Protein AF-A0A9X4I3J5-F1 (afdb_monomer)

Secondary structure (DSSP, 8-state):
----TT---HHHHHHHHHHHHHHHTTSSTTEEEEEEEEEE-TTS-EEEEEEEEETTPPPHHHHHHHHHHHHHTB-TT--EEETTTEEEEEEEE-TT-SS--EEEEETTEEEEE-HHHHHHHHB----

Organism: NCBI:txid2219225

Structure (mmCIF, N/CA/C/O backbone):
data_AF-A0A9X4I3J5-F1
#
_entry.id   AF-A0A9X4I3J5-F1
#
loop_
_atom_site.group_PDB
_atom_site.id
_atom_site.type_symbol
_atom_site.label_atom_id
_atom_site.label_alt_id
_atom_site.label_comp_id
_atom_site.label_asym_id
_atom_site.label_entity_id
_atom_site.label_seq_id
_atom_site.pdbx_PDB_ins_code
_atom_site.Cartn_x
_atom_site.Cartn_y
_atom_site.Cartn_z
_atom_site.occupancy
_atom_site.B_iso_or_equiv
_atom_site.auth_seq_id
_atom_site.auth_comp_id
_atom_site.auth_asym_id
_atom_site.auth_atom_id
_atom_site.pdbx_PDB_model_num
ATOM 1 N N . MET A 1 1 ? -11.682 -0.016 34.285 1.00 46.91 1 MET A N 1
ATOM 2 C CA . MET A 1 1 ? -12.798 0.032 33.315 1.00 46.91 1 MET A CA 1
ATOM 3 C C . MET A 1 1 ? -12.989 1.477 32.884 1.00 46.91 1 MET A C 1
ATOM 5 O O . MET A 1 1 ? -13.160 2.328 33.746 1.00 46.91 1 MET A O 1
ATOM 9 N N . THR A 1 2 ? -12.865 1.786 31.592 1.00 53.94 2 THR A N 1
ATOM 10 C CA . THR A 1 2 ? -13.178 3.124 31.063 1.00 53.94 2 THR A CA 1
ATOM 11 C C . THR A 1 2 ? -14.689 3.278 30.986 1.00 53.94 2 THR A C 1
ATOM 13 O O . THR A 1 2 ? -15.342 2.597 30.201 1.00 53.94 2 THR A O 1
ATOM 16 N N . ASN A 1 3 ? -15.236 4.145 31.827 1.00 59.88 3 ASN A N 1
ATOM 17 C CA . ASN A 1 3 ? -16.662 4.416 31.894 1.00 59.88 3 ASN A CA 1
ATOM 18 C C . ASN A 1 3 ? -17.097 5.329 30.730 1.00 59.88 3 ASN A C 1
ATOM 20 O O . ASN A 1 3 ? -16.472 6.359 30.480 1.00 59.88 3 ASN A O 1
ATOM 24 N N . PHE A 1 4 ? -18.168 4.953 30.023 1.00 68.62 4 PHE A N 1
ATOM 25 C CA . PHE A 1 4 ? -18.802 5.757 28.960 1.00 68.62 4 PHE A CA 1
ATOM 26 C C . PHE A 1 4 ? -19.847 6.752 29.508 1.00 68.62 4 PHE A C 1
ATOM 28 O O . PHE A 1 4 ? -20.513 7.443 28.744 1.00 68.62 4 PHE A O 1
ATOM 35 N N . THR A 1 5 ? -19.997 6.843 30.834 1.00 63.44 5 THR A N 1
ATOM 36 C CA . THR A 1 5 ? -21.088 7.554 31.524 1.00 63.44 5 THR A CA 1
ATOM 37 C C . THR A 1 5 ? -21.059 9.080 31.407 1.00 63.44 5 THR A C 1
ATOM 39 O O . THR A 1 5 ? -22.053 9.714 31.734 1.00 63.44 5 THR A O 1
ATOM 42 N N . SER A 1 6 ? -19.961 9.678 30.937 1.00 66.81 6 SER A N 1
ATOM 43 C CA . SER A 1 6 ? -19.813 11.131 30.746 1.00 66.81 6 SER A CA 1
ATOM 44 C C . SER A 1 6 ? -19.690 11.553 29.273 1.00 66.81 6 SER A C 1
ATOM 46 O O . SER A 1 6 ? -19.326 12.693 28.990 1.00 66.81 6 SER A O 1
ATOM 48 N N . GLY A 1 7 ? -19.998 10.650 28.333 1.00 73.75 7 GLY A N 1
ATOM 49 C CA . GLY A 1 7 ? -19.924 10.892 26.889 1.00 73.75 7 GLY A CA 1
ATOM 50 C C . GLY A 1 7 ? -18.659 10.336 26.224 1.00 73.75 7 GLY A C 1
ATOM 51 O O . GLY A 1 7 ? -17.820 9.674 26.845 1.00 73.75 7 GLY A O 1
ATOM 52 N N . PHE A 1 8 ? -18.523 10.574 24.919 1.00 80.75 8 PHE A N 1
ATOM 53 C CA . PHE A 1 8 ? -17.381 10.099 24.139 1.00 80.75 8 PHE A CA 1
ATOM 54 C C . PHE A 1 8 ? -16.178 11.037 24.252 1.00 80.75 8 PHE A C 1
ATOM 56 O O . PHE A 1 8 ? -16.296 12.257 24.182 1.00 80.75 8 PHE A O 1
ATOM 63 N N . ASN A 1 9 ? -14.992 10.453 24.404 1.00 81.25 9 ASN A N 1
ATOM 64 C CA . ASN A 1 9 ? -13.724 11.168 24.385 1.00 81.25 9 ASN A CA 1
ATOM 65 C C . ASN A 1 9 ? -12.653 10.338 23.671 1.00 81.25 9 ASN A C 1
ATOM 67 O O . ASN A 1 9 ? -12.805 9.147 23.410 1.00 81.25 9 ASN A O 1
ATOM 71 N N . THR A 1 10 ? -11.527 10.960 23.346 1.00 81.19 10 THR A N 1
ATOM 72 C CA . THR A 1 10 ? -10.463 10.296 22.582 1.00 81.19 10 THR A CA 1
ATOM 73 C C .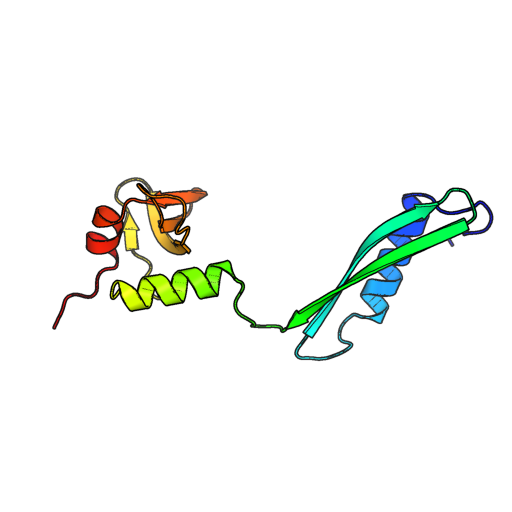 THR A 1 10 ? -9.902 9.050 23.278 1.00 81.19 10 THR A C 1
ATOM 75 O O . THR A 1 10 ? -9.498 8.108 22.596 1.00 81.19 10 THR A O 1
ATOM 78 N N . THR A 1 11 ? -9.900 9.002 24.612 1.00 84.19 11 THR A N 1
ATOM 79 C CA . THR A 1 11 ? -9.390 7.866 25.391 1.00 84.19 11 THR A CA 1
ATOM 80 C C . THR A 1 11 ? -10.348 6.677 25.352 1.00 84.19 11 THR A C 1
ATOM 82 O O . THR A 1 11 ? -9.923 5.571 25.019 1.00 84.19 11 THR A O 1
ATOM 85 N N . ASN A 1 12 ? -11.639 6.878 25.636 1.00 85.31 12 ASN A N 1
ATOM 86 C CA . ASN A 1 12 ? -12.611 5.780 25.619 1.00 85.31 12 ASN A CA 1
ATOM 87 C C . ASN A 1 12 ? -12.872 5.257 24.196 1.00 85.31 12 ASN A C 1
ATOM 89 O O . ASN A 1 12 ? -13.027 4.051 24.014 1.00 85.31 12 ASN A O 1
ATOM 93 N N . LEU A 1 13 ? -12.788 6.114 23.173 1.00 86.00 13 LEU A N 1
ATOM 94 C CA . LEU A 1 13 ? -12.909 5.698 21.777 1.00 86.00 13 LEU A CA 1
ATOM 95 C C . LEU A 1 13 ? -11.712 4.880 21.287 1.00 86.00 13 LEU A C 1
ATOM 97 O O . LEU A 1 13 ? -11.894 3.974 20.477 1.00 86.00 13 LEU A O 1
ATOM 101 N N . LYS A 1 14 ? -10.495 5.135 21.787 1.00 86.94 14 LYS A N 1
ATOM 102 C CA . LYS A 1 14 ? -9.341 4.258 21.516 1.00 86.94 14 LYS A CA 1
ATOM 103 C C . LYS A 1 14 ? -9.563 2.857 22.080 1.00 86.94 14 LYS A C 1
ATOM 105 O O . LYS A 1 14 ? -9.277 1.881 21.392 1.00 86.94 14 LYS A O 1
ATOM 110 N N . VAL A 1 15 ? -10.100 2.762 23.298 1.00 88.19 15 VAL A N 1
ATOM 111 C CA . VAL A 1 15 ? -10.441 1.472 23.917 1.00 88.19 15 VAL A CA 1
ATOM 112 C C . VAL A 1 15 ? -11.535 0.769 23.115 1.00 88.19 15 VAL A C 1
ATOM 114 O O . VAL A 1 15 ? -11.363 -0.392 22.759 1.00 88.19 15 VAL A O 1
ATOM 117 N N . LEU A 1 16 ? -12.608 1.478 22.750 1.00 88.00 16 LEU A N 1
ATOM 118 C CA . LEU A 1 16 ? -13.685 0.942 21.913 1.00 88.00 16 LEU A CA 1
ATOM 119 C C . LEU A 1 16 ? -13.163 0.432 20.562 1.00 88.00 16 LEU A C 1
ATOM 121 O O . LEU A 1 16 ? -13.502 -0.675 20.155 1.00 88.00 16 LEU A O 1
ATOM 125 N N . ARG A 1 17 ? -12.288 1.197 19.897 1.00 88.88 17 ARG A N 1
ATOM 126 C CA . ARG A 1 17 ? -11.639 0.781 18.646 1.00 88.88 17 ARG A CA 1
ATOM 127 C C . ARG A 1 17 ? -10.844 -0.508 18.824 1.00 88.88 17 ARG A C 1
ATOM 129 O O . ARG A 1 17 ? -10.938 -1.395 17.985 1.00 88.88 17 ARG A O 1
ATOM 136 N N . GLY A 1 18 ? -10.081 -0.608 19.912 1.00 89.38 18 GLY A N 1
ATOM 137 C CA . GLY A 1 18 ? -9.333 -1.814 20.256 1.00 89.38 18 GLY A CA 1
ATOM 138 C C . GLY A 1 18 ? -10.249 -3.017 20.461 1.00 89.38 18 GLY A C 1
ATOM 139 O O . GLY A 1 18 ? -10.007 -4.062 1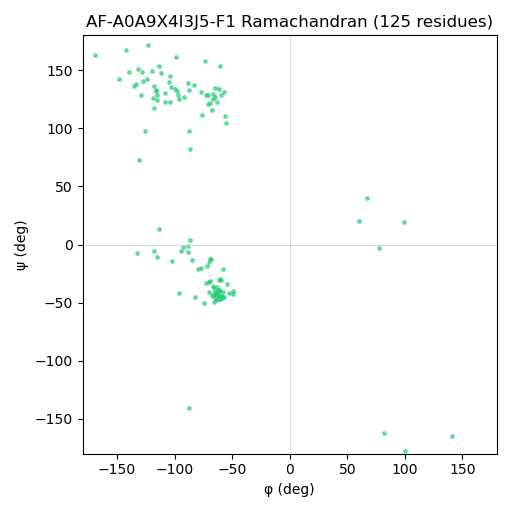9.874 1.00 89.38 18 GLY A O 1
ATOM 140 N N . LEU A 1 19 ? -11.334 -2.857 21.223 1.00 89.56 19 LEU A N 1
ATOM 141 C CA . LEU A 1 19 ? -12.314 -3.921 21.460 1.00 89.56 19 LEU A CA 1
ATOM 142 C C . LEU A 1 19 ? -12.981 -4.393 20.163 1.00 89.56 19 LEU A C 1
ATOM 144 O O . LEU A 1 19 ? -13.087 -5.596 19.940 1.00 89.56 19 LEU A O 1
ATOM 148 N N . ILE A 1 20 ? -13.381 -3.463 19.293 1.00 89.25 20 ILE A N 1
ATOM 149 C CA . ILE A 1 20 ? -13.972 -3.789 17.990 1.00 89.25 20 ILE A CA 1
ATOM 150 C C . ILE A 1 20 ? -12.955 -4.512 17.110 1.00 89.25 20 ILE A C 1
ATOM 152 O O . ILE A 1 20 ? -13.274 -5.555 16.555 1.00 89.25 20 ILE A O 1
ATOM 156 N N . ASN A 1 21 ? -11.723 -4.009 17.016 1.00 91.00 21 ASN A N 1
ATOM 157 C CA . ASN A 1 21 ? -10.671 -4.673 16.247 1.00 91.00 21 ASN A CA 1
ATOM 158 C C . ASN A 1 21 ? -10.376 -6.077 16.774 1.00 91.00 21 ASN A C 1
ATOM 160 O O . ASN A 1 21 ? -10.214 -6.988 15.976 1.00 91.00 21 ASN A O 1
ATOM 164 N N . SER A 1 22 ? -10.352 -6.274 18.092 1.00 90.25 22 SER A N 1
ATOM 165 C CA . SER A 1 22 ? -10.174 -7.599 18.689 1.00 90.25 22 SER A CA 1
ATOM 166 C C . SER A 1 22 ? -11.347 -8.534 18.396 1.00 90.25 22 SER A C 1
ATOM 168 O O . SER A 1 22 ? -11.127 -9.717 18.172 1.00 90.25 22 SER A O 1
ATOM 170 N N . ALA A 1 23 ? -12.581 -8.024 18.373 1.00 89.06 23 ALA A N 1
ATOM 171 C CA . ALA A 1 23 ? -13.763 -8.816 18.033 1.00 89.06 23 ALA A CA 1
ATOM 172 C C . ALA A 1 23 ? -13.836 -9.161 16.535 1.00 89.06 23 ALA A C 1
ATOM 174 O O . ALA A 1 23 ? -14.321 -10.225 16.166 1.00 89.06 23 ALA A O 1
ATOM 175 N N . LEU A 1 24 ? -13.353 -8.262 15.674 1.00 88.44 24 LEU A N 1
ATOM 176 C CA . LEU A 1 24 ? -13.284 -8.457 14.224 1.00 88.44 24 LEU A CA 1
ATOM 177 C C . LEU A 1 24 ? -12.017 -9.209 13.788 1.00 88.44 24 LEU A C 1
ATOM 179 O O . LEU A 1 24 ? -11.931 -9.667 12.645 1.00 88.44 24 LEU A O 1
ATOM 183 N N . ALA A 1 25 ? -11.037 -9.355 14.682 1.00 85.62 25 ALA A N 1
ATOM 184 C CA . ALA A 1 25 ? -9.818 -10.094 14.413 1.00 85.62 25 ALA A CA 1
ATOM 185 C C . ALA A 1 25 ? -10.168 -11.541 14.061 1.00 85.62 25 ALA A C 1
ATOM 187 O O . ALA A 1 25 ? -10.881 -12.225 14.789 1.00 85.62 25 ALA A O 1
ATOM 188 N N . ASN A 1 26 ? -9.638 -12.014 12.934 1.00 83.25 26 ASN A N 1
ATOM 189 C CA . ASN A 1 26 ? -9.869 -13.366 12.425 1.00 83.25 26 ASN A CA 1
ATOM 190 C C . ASN A 1 26 ? -11.339 -13.706 12.124 1.00 83.25 26 ASN A C 1
ATOM 192 O O . ASN A 1 26 ? -11.655 -14.887 12.009 1.00 83.25 26 ASN A O 1
ATOM 196 N N . LEU A 1 27 ? -12.219 -12.709 11.930 1.00 87.69 27 LEU A N 1
ATOM 197 C CA . LEU A 1 27 ? -13.618 -12.958 11.550 1.00 87.69 27 LEU A CA 1
ATOM 198 C C . LEU A 1 27 ? -13.726 -13.821 10.283 1.00 87.69 27 LEU A C 1
ATOM 200 O O . LEU A 1 27 ? -14.640 -14.630 10.152 1.00 87.69 27 LEU A O 1
ATOM 204 N N . HIS A 1 28 ? -12.782 -13.660 9.355 1.00 86.19 28 HIS A N 1
ATOM 205 C CA . HIS A 1 28 ? -12.682 -14.488 8.164 1.00 86.19 28 HIS A CA 1
ATOM 206 C C . HIS A 1 28 ? -11.210 -14.637 7.740 1.00 86.19 28 HIS A C 1
ATOM 208 O O . HIS A 1 28 ? -10.434 -13.679 7.843 1.00 86.19 28 HIS A O 1
ATOM 214 N N . PRO A 1 29 ? -10.784 -15.819 7.258 1.00 83.31 29 PRO A N 1
ATOM 215 C CA . PRO A 1 29 ? -9.385 -16.068 6.917 1.00 83.31 29 PRO A CA 1
ATOM 216 C C . PRO A 1 29 ? -8.887 -15.174 5.776 1.00 83.31 29 PRO A C 1
ATOM 218 O O . PRO A 1 29 ? -7.754 -14.698 5.834 1.00 83.31 29 PRO A O 1
ATOM 221 N N . GLU A 1 30 ? -9.743 -14.888 4.795 1.00 84.31 30 GLU A N 1
ATOM 222 C CA . GLU A 1 30 ? -9.372 -14.224 3.536 1.00 84.31 30 GLU A CA 1
ATOM 223 C C . GLU A 1 30 ? -9.558 -12.703 3.531 1.00 84.31 30 GLU A C 1
ATOM 225 O O . GLU A 1 30 ? -9.180 -12.052 2.563 1.00 84.31 30 GLU A O 1
ATOM 230 N N . ILE A 1 31 ? -10.125 -12.107 4.582 1.00 84.69 31 ILE A N 1
ATOM 231 C CA . ILE A 1 31 ? -10.296 -10.650 4.675 1.00 84.69 31 ILE A CA 1
ATOM 232 C C . ILE A 1 31 ? -9.712 -10.134 5.991 1.00 84.69 31 ILE A C 1
ATOM 234 O O . ILE A 1 31 ? -9.791 -10.783 7.030 1.00 84.69 31 ILE A O 1
ATOM 238 N N . SER A 1 32 ? -9.067 -8.975 5.939 1.00 85.19 32 SER A N 1
ATOM 239 C CA . SER A 1 32 ? -8.692 -8.178 7.102 1.00 85.19 32 SER A CA 1
ATOM 240 C C . SER A 1 32 ? -9.767 -7.127 7.315 1.00 85.19 32 SER A C 1
ATOM 242 O O . SER A 1 32 ? -10.072 -6.386 6.381 1.00 85.19 32 SER A O 1
ATOM 244 N N . ILE A 1 33 ? -10.348 -7.073 8.509 1.00 88.69 33 ILE A N 1
ATOM 245 C CA . ILE A 1 33 ? -11.379 -6.099 8.856 1.00 88.69 33 ILE A CA 1
ATOM 246 C C . ILE A 1 33 ? -10.862 -5.254 10.009 1.00 88.69 33 ILE A C 1
ATOM 248 O O . ILE A 1 33 ? -10.472 -5.789 11.045 1.00 88.69 33 ILE A O 1
ATOM 252 N N . GLU A 1 34 ? -10.882 -3.939 9.835 1.00 88.94 34 GLU A N 1
ATOM 253 C CA . GLU A 1 34 ? -10.408 -2.994 10.837 1.00 88.94 34 GLU A CA 1
ATOM 254 C C . GLU A 1 34 ? -11.402 -1.847 11.019 1.00 88.94 34 GLU A C 1
ATOM 256 O O . GLU A 1 34 ? -11.931 -1.269 10.067 1.00 88.94 34 GLU A O 1
ATOM 261 N N . ALA A 1 35 ? -11.628 -1.466 12.272 1.00 90.31 35 ALA A N 1
ATOM 262 C CA . ALA A 1 35 ? -12.248 -0.202 12.611 1.00 90.31 35 ALA A CA 1
ATOM 263 C C . ALA A 1 35 ? -11.276 0.935 12.268 1.00 90.31 35 ALA A C 1
ATOM 265 O O . ALA A 1 35 ? -10.153 1.006 12.775 1.00 90.31 35 ALA A O 1
ATOM 266 N N . GLY A 1 36 ? -11.726 1.833 11.403 1.00 84.50 36 GLY A N 1
ATOM 267 C CA . GLY A 1 36 ? -11.059 3.040 10.944 1.00 84.50 36 GLY A CA 1
ATOM 268 C C . GLY A 1 36 ? -11.330 4.248 11.843 1.00 84.50 36 GLY A C 1
ATOM 269 O O . GLY A 1 36 ? -11.334 4.167 13.074 1.00 84.50 36 GLY A O 1
ATOM 270 N N . LYS A 1 37 ? -11.507 5.417 11.217 1.00 85.50 37 LYS A N 1
ATOM 271 C CA . LYS A 1 37 ? -11.778 6.676 11.923 1.00 85.50 37 LYS A CA 1
ATOM 272 C C . LYS A 1 37 ? -13.093 6.577 12.703 1.00 85.50 37 LYS A C 1
ATOM 274 O O . LYS A 1 37 ? -14.112 6.16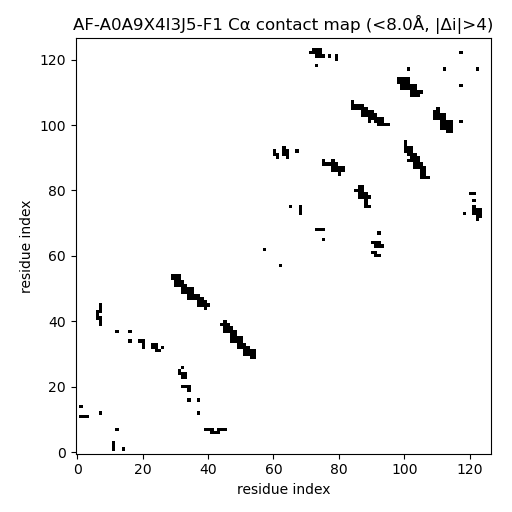1 12.152 1.00 85.50 37 LYS A O 1
ATOM 279 N N . ILE A 1 38 ? -13.052 7.024 13.957 1.00 87.50 38 ILE A N 1
ATOM 280 C CA . ILE A 1 38 ? -14.233 7.200 14.799 1.00 87.50 38 ILE A CA 1
ATOM 281 C C . ILE A 1 38 ? -14.540 8.692 14.875 1.00 87.50 38 ILE A C 1
ATOM 283 O O . ILE A 1 38 ? -13.680 9.483 15.267 1.00 87.50 38 ILE A O 1
ATOM 287 N N . THR A 1 39 ? -15.747 9.075 14.480 1.00 86.50 39 THR A N 1
ATOM 288 C CA . THR A 1 39 ? -16.298 10.411 14.722 1.00 86.50 39 THR A CA 1
ATOM 289 C C . THR A 1 39 ? -17.302 10.322 15.854 1.00 86.50 39 THR A C 1
ATOM 291 O O . THR A 1 39 ? -17.984 9.314 15.995 1.00 86.50 39 THR A O 1
ATOM 294 N N . TYR A 1 40 ? -17.387 11.350 16.684 1.00 83.81 40 TYR A N 1
ATOM 295 C CA . TYR A 1 40 ? -18.347 11.393 17.776 1.00 83.81 40 TYR A CA 1
ATOM 296 C C . TYR A 1 40 ? -18.923 12.791 17.894 1.00 83.81 40 TYR A C 1
ATOM 298 O O . TYR A 1 40 ? -18.247 13.770 17.563 1.00 83.81 40 TYR A O 1
ATOM 306 N N . ASP A 1 41 ? -20.171 12.863 18.331 1.00 81.88 41 ASP A N 1
ATOM 307 C CA . ASP A 1 41 ? -20.820 14.113 18.676 1.00 81.88 41 ASP A CA 1
ATOM 308 C C . ASP A 1 41 ? -20.787 14.335 20.203 1.00 81.88 41 ASP A C 1
ATOM 310 O O . ASP A 1 41 ? -20.577 13.398 20.984 1.00 81.88 41 ASP A O 1
ATOM 314 N N . PRO A 1 42 ? -20.982 15.583 20.657 1.00 67.06 42 PRO A N 1
ATOM 315 C CA . PRO A 1 42 ? -21.149 15.883 22.077 1.00 67.06 42 PRO A CA 1
ATOM 316 C C . PRO A 1 42 ? -22.465 15.353 22.671 1.00 67.06 42 PRO A C 1
ATOM 318 O O . PRO A 1 42 ? -22.625 15.374 23.887 1.00 67.06 42 PRO A O 1
ATOM 321 N N . GLN A 1 43 ? -23.413 14.922 21.832 1.00 71.44 43 GLN A N 1
ATOM 322 C CA . GLN A 1 43 ? -24.757 14.477 22.215 1.00 71.44 43 GLN A CA 1
ATOM 323 C C . GLN A 1 43 ? -24.817 12.976 22.552 1.00 71.44 43 GLN A C 1
ATOM 325 O O . GLN A 1 43 ? -25.862 12.487 22.974 1.00 71.44 43 GLN A O 1
ATOM 330 N N . GLY A 1 44 ? -23.694 12.261 22.444 1.00 77.31 44 GLY A N 1
ATOM 331 C CA . GLY A 1 44 ? -23.565 10.869 22.865 1.00 77.31 44 GLY A CA 1
ATOM 332 C C . GLY A 1 44 ? -23.678 9.846 21.738 1.00 77.31 44 GLY A C 1
ATOM 333 O O . GLY A 1 44 ? -23.892 8.672 22.031 1.00 77.31 44 GLY A O 1
ATOM 334 N N . THR A 1 45 ? -23.487 10.240 20.476 1.00 82.44 45 THR A N 1
ATOM 335 C CA . THR A 1 45 ? -23.375 9.321 19.332 1.00 82.44 45 THR A CA 1
ATOM 336 C C . THR A 1 45 ? -21.925 9.207 18.872 1.00 82.44 45 THR A C 1
ATOM 338 O O . THR A 1 45 ? -21.199 10.197 18.782 1.00 82.44 45 THR A O 1
ATOM 341 N N . CYS A 1 46 ? -21.493 7.994 18.520 1.00 86.50 46 CYS A N 1
ATOM 342 C CA . CYS A 1 46 ? -20.252 7.781 17.781 1.00 86.50 46 CYS A CA 1
ATOM 343 C C . CYS A 1 46 ? -20.525 6.993 16.497 1.00 86.50 46 CYS A C 1
ATOM 345 O O . CYS A 1 46 ? -21.370 6.104 16.458 1.00 86.50 46 CYS A O 1
ATOM 347 N N . THR A 1 47 ? -19.819 7.340 15.427 1.00 89.25 47 THR A N 1
ATOM 348 C CA . THR A 1 47 ? -19.831 6.643 14.142 1.00 89.25 47 THR A CA 1
ATOM 349 C C . THR A 1 47 ? -18.447 6.071 13.896 1.00 89.25 47 THR A C 1
ATOM 351 O O . THR A 1 47 ? -17.443 6.780 13.981 1.00 89.25 47 THR A O 1
ATOM 354 N N . ILE A 1 48 ? -18.395 4.783 13.577 1.00 89.06 48 ILE A N 1
ATOM 355 C CA . ILE A 1 48 ? -17.156 4.041 13.364 1.00 89.06 48 ILE A CA 1
ATOM 356 C C . ILE A 1 48 ? -17.152 3.563 11.923 1.00 89.06 48 ILE A C 1
ATOM 358 O O . ILE A 1 48 ? -18.009 2.779 11.521 1.00 89.06 48 ILE A O 1
ATOM 362 N N . LYS A 1 49 ? -16.185 4.028 11.132 1.00 91.50 49 LYS A N 1
ATOM 363 C CA . LYS A 1 49 ? -15.962 3.459 9.803 1.00 91.50 49 LYS A CA 1
ATOM 364 C C . LYS A 1 49 ? -15.325 2.081 9.969 1.00 91.50 49 LYS A C 1
ATOM 366 O O . LYS A 1 49 ? -14.313 1.987 10.652 1.00 91.50 49 LYS A O 1
ATOM 371 N N . VAL A 1 50 ? -15.868 1.043 9.344 1.00 89.56 50 VAL A N 1
ATOM 372 C CA . VAL A 1 50 ? -15.233 -0.283 9.266 1.00 89.56 50 VAL A CA 1
ATOM 373 C C . VAL A 1 50 ? -14.749 -0.494 7.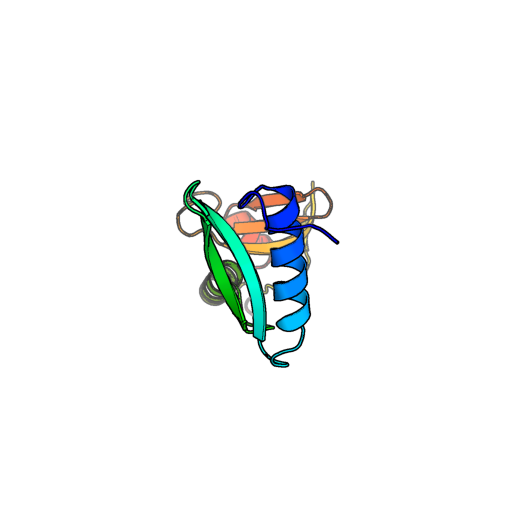838 1.00 89.56 50 VAL A C 1
ATOM 375 O O . VAL A 1 50 ? -15.492 -0.247 6.889 1.00 89.56 50 VAL A O 1
ATOM 378 N N . GLU A 1 51 ? -13.495 -0.902 7.682 1.00 87.69 51 GLU A N 1
ATOM 379 C CA . GLU A 1 51 ? -12.877 -1.182 6.388 1.00 87.69 51 GLU A CA 1
ATOM 380 C C . GLU A 1 51 ? -12.516 -2.665 6.313 1.00 87.69 51 GLU A C 1
ATOM 382 O O . GLU A 1 51 ? -11.925 -3.211 7.241 1.00 87.69 51 GLU A O 1
ATOM 387 N N . ALA A 1 52 ? -12.879 -3.313 5.205 1.00 86.38 52 ALA A N 1
ATOM 388 C CA . ALA A 1 52 ? -12.531 -4.697 4.919 1.00 86.38 52 ALA A CA 1
ATOM 389 C C . ALA A 1 52 ? -11.629 -4.753 3.683 1.00 86.38 52 ALA A C 1
ATOM 391 O O . ALA A 1 52 ? -11.917 -4.128 2.663 1.00 86.38 52 ALA A O 1
ATOM 392 N N . THR A 1 53 ? -10.543 -5.514 3.773 1.00 82.62 53 THR A N 1
ATOM 393 C CA . THR A 1 53 ? -9.560 -5.689 2.701 1.00 82.62 53 THR A CA 1
ATOM 394 C C . THR A 1 53 ? -9.326 -7.173 2.476 1.00 82.62 53 THR A C 1
ATOM 396 O O . THR A 1 53 ? -9.030 -7.891 3.424 1.00 82.62 53 THR A 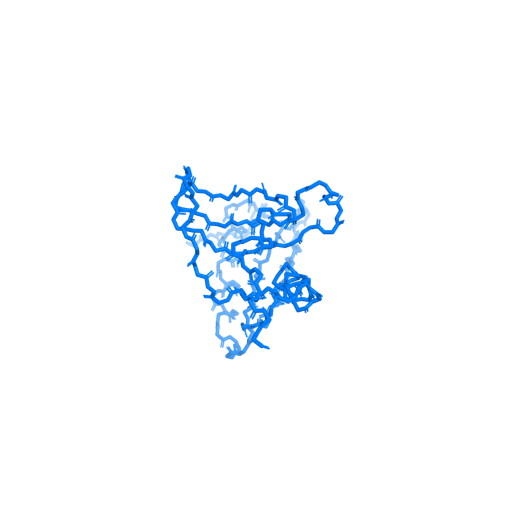O 1
ATOM 399 N N . VAL A 1 54 ? -9.418 -7.653 1.238 1.00 84.88 54 VAL A N 1
ATOM 400 C CA . VAL A 1 54 ? -9.071 -9.045 0.913 1.00 84.88 54 VAL A CA 1
ATOM 401 C C . VAL A 1 54 ? -7.568 -9.254 1.114 1.00 84.88 54 VAL A C 1
ATOM 403 O O . VAL A 1 54 ? -6.744 -8.515 0.572 1.00 84.88 54 VAL A O 1
ATOM 406 N N . LYS A 1 55 ? -7.192 -10.246 1.922 1.00 74.81 55 LYS A N 1
ATOM 407 C CA . LYS A 1 55 ? -5.793 -10.595 2.175 1.00 74.81 55 LYS A CA 1
ATOM 408 C C . LYS A 1 55 ? -5.173 -11.129 0.889 1.00 74.81 55 LYS A C 1
ATOM 410 O O . LYS A 1 55 ? -5.731 -11.998 0.233 1.00 74.81 55 LYS A O 1
ATOM 415 N N . GLY A 1 56 ? -4.019 -10.580 0.523 1.00 69.81 56 GLY A N 1
ATOM 416 C CA . GLY A 1 56 ? -3.353 -10.910 -0.737 1.00 69.81 56 GLY A CA 1
ATOM 417 C C . GLY A 1 56 ? -3.964 -10.240 -1.971 1.00 69.81 56 GLY A C 1
ATOM 418 O O . GLY A 1 56 ? -3.402 -10.382 -3.057 1.00 69.81 56 GLY A O 1
ATOM 419 N N . ALA A 1 57 ? -5.054 -9.471 -1.837 1.00 76.69 57 ALA A N 1
ATOM 420 C CA . ALA A 1 57 ? -5.518 -8.653 -2.947 1.00 76.69 57 ALA A CA 1
ATOM 421 C C . ALA A 1 57 ? -4.480 -7.585 -3.274 1.00 76.69 57 ALA A C 1
ATOM 423 O O . ALA A 1 57 ? -3.936 -6.905 -2.398 1.00 76.69 57 ALA A O 1
ATOM 424 N N . LYS A 1 58 ? -4.216 -7.445 -4.570 1.00 77.25 58 LYS A N 1
ATOM 425 C CA . LYS A 1 58 ? -3.262 -6.468 -5.072 1.00 77.25 58 LYS A CA 1
ATOM 426 C C . LYS A 1 58 ? -3.788 -5.077 -4.770 1.00 77.25 58 LYS A C 1
ATOM 428 O O . LYS A 1 58 ? -4.921 -4.727 -5.106 1.00 77.25 58 LYS A O 1
ATOM 433 N N . THR A 1 59 ? -2.956 -4.274 -4.120 1.00 81.50 59 THR A N 1
ATOM 434 C CA . THR A 1 59 ? -3.250 -2.850 -3.958 1.00 81.50 59 THR A CA 1
ATOM 435 C C . THR A 1 59 ? -3.355 -2.205 -5.337 1.00 81.50 59 THR A C 1
ATOM 437 O O . THR A 1 59 ? -2.713 -2.651 -6.286 1.00 81.50 59 THR A O 1
ATOM 440 N N . LYS A 1 60 ? -4.106 -1.106 -5.455 1.00 83.00 60 LYS A N 1
ATOM 441 C CA . LYS A 1 60 ? -4.199 -0.353 -6.714 1.00 83.00 60 LYS A CA 1
ATOM 442 C C . LYS A 1 60 ? -2.819 -0.042 -7.314 1.00 83.00 60 LYS A C 1
ATOM 444 O O . LYS A 1 60 ? -2.636 -0.196 -8.511 1.00 83.00 60 LYS A O 1
ATOM 449 N N . VAL A 1 61 ? -1.848 0.312 -6.470 1.00 85.06 61 VAL A N 1
ATOM 450 C CA . VAL A 1 61 ? -0.464 0.598 -6.883 1.00 85.06 61 VAL A CA 1
ATOM 451 C C . VAL A 1 61 ? 0.231 -0.639 -7.455 1.00 85.06 61 VAL A C 1
ATOM 453 O O . VAL A 1 61 ? 0.934 -0.527 -8.454 1.00 85.06 61 VAL A O 1
ATOM 456 N N . GLN A 1 62 ? 0.033 -1.813 -6.848 1.00 85.81 62 GLN A N 1
ATOM 457 C CA . GLN A 1 62 ? 0.569 -3.073 -7.372 1.00 85.81 62 GLN A CA 1
ATOM 458 C C . GLN A 1 62 ? -0.093 -3.438 -8.701 1.00 85.81 62 GLN A C 1
ATOM 460 O O . GLN A 1 62 ? 0.608 -3.765 -9.647 1.00 85.81 62 GLN A O 1
ATOM 465 N N . THR A 1 63 ? -1.417 -3.312 -8.805 1.00 88.56 63 THR A N 1
ATOM 466 C CA . THR A 1 63 ? -2.142 -3.567 -10.056 1.00 88.56 63 THR A CA 1
ATOM 467 C C . THR A 1 63 ? -1.680 -2.633 -11.177 1.00 88.56 63 THR A C 1
ATOM 469 O O . THR A 1 63 ? -1.434 -3.085 -12.291 1.00 88.56 63 THR A O 1
ATOM 472 N N . GLU A 1 64 ? -1.518 -1.339 -10.891 1.00 91.25 64 GLU A N 1
ATOM 473 C CA . GLU A 1 64 ? -1.021 -0.350 -11.856 1.00 91.25 64 GLU A CA 1
ATOM 474 C C . GLU A 1 64 ? 0.425 -0.635 -12.276 1.00 91.25 64 GLU A C 1
ATOM 476 O O . GLU A 1 64 ? 0.750 -0.541 -13.460 1.00 91.25 64 GLU A O 1
ATOM 481 N N . LEU A 1 65 ? 1.286 -1.016 -11.326 1.00 93.12 65 LEU A N 1
ATOM 482 C CA . LEU A 1 65 ? 2.659 -1.418 -11.618 1.00 93.12 65 LEU A CA 1
ATOM 483 C C . LEU A 1 65 ? 2.698 -2.647 -12.523 1.00 93.12 65 LEU A C 1
ATOM 485 O O . LEU A 1 65 ? 3.434 -2.637 -13.501 1.00 93.12 65 LEU A O 1
ATOM 489 N N . GLU A 1 66 ? 1.918 -3.682 -12.219 1.00 91.19 66 GLU A N 1
ATOM 490 C CA . GLU A 1 66 ? 1.900 -4.915 -13.006 1.00 91.19 66 GLU A CA 1
ATOM 491 C C . GLU A 1 66 ? 1.389 -4.691 -14.424 1.00 91.19 66 GLU A C 1
ATOM 493 O O . GLU A 1 66 ? 1.983 -5.186 -15.379 1.00 91.19 66 GLU A O 1
ATOM 498 N N . GLN A 1 67 ? 0.315 -3.915 -14.579 1.00 91.56 67 GLN A N 1
ATOM 499 C CA . GLN A 1 67 ? -0.208 -3.557 -15.896 1.00 91.56 67 GLN A CA 1
ATOM 500 C C . GLN A 1 67 ? 0.835 -2.799 -16.719 1.00 91.56 67 GLN A C 1
ATOM 502 O O . GLN A 1 67 ? 1.046 -3.122 -17.887 1.00 91.56 67 GLN A O 1
ATOM 507 N N . ALA A 1 68 ? 1.5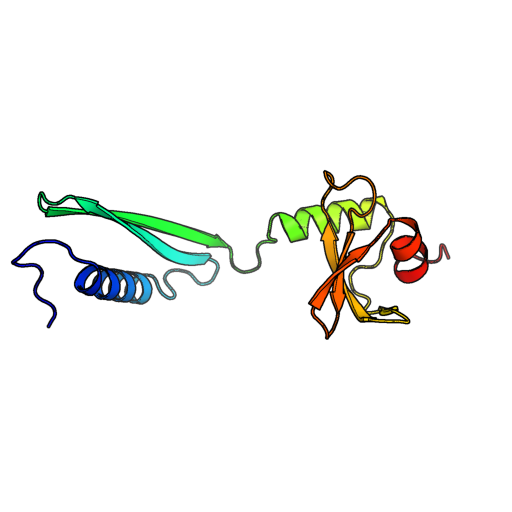11 -1.822 -16.110 1.00 91.94 68 ALA A N 1
ATOM 508 C CA . ALA A 1 68 ? 2.566 -1.076 -16.779 1.00 91.94 68 ALA A CA 1
ATOM 509 C C . ALA A 1 68 ? 3.763 -1.977 -17.110 1.00 91.94 68 ALA A C 1
ATOM 511 O O . ALA A 1 68 ? 4.210 -2.005 -18.248 1.00 91.94 68 ALA A O 1
ATOM 512 N N . ALA A 1 69 ? 4.267 -2.755 -16.156 1.00 90.81 69 ALA A N 1
ATOM 513 C CA . ALA A 1 69 ? 5.397 -3.646 -16.387 1.00 90.81 69 ALA A CA 1
ATOM 514 C C . ALA A 1 69 ? 5.114 -4.652 -17.510 1.00 90.81 69 ALA A C 1
ATOM 516 O O . ALA A 1 69 ? 5.967 -4.843 -18.368 1.00 90.81 69 ALA A O 1
ATOM 517 N N . ASN A 1 70 ? 3.904 -5.214 -17.575 1.00 91.25 70 ASN A N 1
ATOM 518 C CA . ASN A 1 70 ? 3.496 -6.080 -18.682 1.00 91.25 70 ASN A CA 1
ATOM 519 C C . ASN A 1 70 ? 3.474 -5.336 -20.025 1.00 91.25 70 ASN A C 1
ATOM 521 O O . ASN A 1 70 ? 3.944 -5.870 -21.024 1.00 91.25 70 ASN A O 1
ATOM 525 N N . LEU A 1 71 ? 2.963 -4.100 -20.052 1.00 90.12 71 LEU A N 1
ATOM 526 C CA . LEU A 1 71 ? 2.923 -3.273 -21.261 1.00 90.12 71 LEU A CA 1
ATOM 527 C C . LEU A 1 71 ? 4.326 -2.948 -21.796 1.00 90.12 71 LEU A C 1
ATOM 529 O O . LEU A 1 71 ? 4.533 -2.939 -23.006 1.00 90.12 71 LEU A O 1
ATOM 533 N N . TYR A 1 72 ? 5.275 -2.678 -20.898 1.00 89.25 72 TYR A N 1
ATOM 534 C CA . TYR A 1 72 ? 6.651 -2.317 -21.246 1.00 89.25 72 TYR A CA 1
ATOM 535 C C . TYR A 1 72 ? 7.611 -3.522 -21.297 1.00 89.25 72 TYR A C 1
ATOM 537 O O . TYR A 1 72 ? 8.778 -3.354 -21.641 1.00 89.25 72 TYR A O 1
ATOM 545 N N . GLY A 1 73 ? 7.145 -4.736 -20.984 1.00 90.12 73 GLY A N 1
ATOM 546 C CA . GLY A 1 73 ? 7.973 -5.946 -20.971 1.00 90.12 73 GLY A CA 1
ATOM 547 C C . GLY A 1 73 ? 9.041 -5.943 -19.872 1.00 90.12 73 GLY A C 1
ATOM 548 O O . GLY A 1 73 ? 10.184 -6.323 -20.121 1.00 90.12 73 GLY A O 1
ATOM 549 N N . TYR A 1 74 ? 8.703 -5.463 -18.673 1.00 92.12 74 TYR A N 1
ATOM 550 C CA . TYR A 1 74 ? 9.624 -5.353 -17.540 1.00 92.12 74 TYR A CA 1
ATOM 551 C C . TYR A 1 74 ? 9.451 -6.504 -16.550 1.00 92.12 74 TYR A C 1
ATOM 553 O O . TYR A 1 74 ? 8.337 -6.819 -16.129 1.00 92.12 74 TYR A O 1
ATOM 561 N N . ASP A 1 75 ? 10.563 -7.096 -16.113 1.00 86.81 75 ASP A N 1
ATOM 562 C CA . ASP A 1 75 ? 10.538 -8.162 -15.109 1.00 86.81 75 ASP A CA 1
ATOM 563 C C . ASP A 1 75 ? 10.576 -7.595 -13.678 1.00 86.81 75 ASP A C 1
ATOM 565 O O . ASP A 1 75 ? 11.634 -7.291 -13.126 1.00 86.81 75 ASP A O 1
ATOM 569 N N . MET A 1 76 ? 9.404 -7.481 -13.049 1.00 87.31 76 MET A N 1
ATOM 570 C CA . MET A 1 76 ? 9.260 -6.971 -11.676 1.00 87.31 76 MET A CA 1
ATOM 571 C C . MET A 1 76 ? 9.799 -7.912 -10.591 1.00 87.31 76 MET A C 1
ATOM 573 O O . MET A 1 76 ? 9.955 -7.477 -9.450 1.00 87.31 76 MET A O 1
ATOM 577 N N . SER A 1 77 ? 10.064 -9.186 -10.904 1.00 85.69 77 SER A N 1
ATOM 578 C CA . SER A 1 77 ? 10.606 -10.134 -9.921 1.00 85.69 77 SER A CA 1
ATOM 579 C C . SER A 1 77 ? 12.072 -9.842 -9.587 1.00 85.69 77 SER A C 1
ATOM 581 O O . SER A 1 77 ? 12.582 -10.259 -8.544 1.00 85.69 77 SER A O 1
ATOM 583 N N . GLN A 1 78 ? 12.753 -9.088 -10.453 1.00 86.94 78 GLN A N 1
ATOM 584 C CA . GLN A 1 78 ? 14.183 -8.862 -10.358 1.00 86.94 78 GLN A CA 1
ATOM 585 C C . GLN A 1 78 ? 14.520 -7.674 -9.456 1.00 86.94 78 GLN A C 1
ATOM 587 O O . GLN A 1 78 ? 14.015 -6.558 -9.599 1.00 86.94 78 GLN A O 1
ATOM 592 N N . THR A 1 79 ? 15.480 -7.906 -8.563 1.00 90.12 79 THR A N 1
ATOM 593 C CA . THR A 1 79 ? 16.201 -6.834 -7.873 1.00 90.12 79 THR A CA 1
ATOM 594 C C . THR A 1 79 ? 17.449 -6.500 -8.684 1.00 90.12 79 THR A C 1
ATOM 596 O O . THR A 1 79 ? 18.231 -7.392 -9.011 1.00 90.12 79 THR A O 1
ATOM 599 N N . LYS A 1 80 ? 17.641 -5.224 -9.025 1.00 89.62 80 LYS A N 1
ATOM 600 C CA . LYS A 1 80 ? 18.736 -4.761 -9.887 1.00 89.62 80 LYS A CA 1
ATOM 601 C C . LYS A 1 80 ? 19.652 -3.793 -9.145 1.00 89.62 80 LYS A C 1
ATOM 603 O O . LYS A 1 80 ? 19.154 -2.901 -8.456 1.00 89.62 80 LYS A O 1
ATOM 608 N N . PRO A 1 81 ? 20.981 -3.921 -9.278 1.00 87.88 81 PRO A N 1
ATOM 609 C CA . PRO A 1 81 ? 21.908 -2.974 -8.678 1.00 87.88 81 PRO A CA 1
ATOM 610 C C . PRO A 1 81 ? 21.845 -1.631 -9.414 1.00 87.88 81 PRO A C 1
ATOM 612 O O . PRO A 1 81 ? 22.115 -1.554 -10.608 1.00 87.88 81 PRO A O 1
ATOM 615 N N . HIS A 1 82 ? 21.505 -0.564 -8.696 1.00 86.25 82 HIS A N 1
ATOM 616 C CA . HIS A 1 82 ? 21.600 0.808 -9.181 1.00 86.25 82 HIS A CA 1
ATOM 617 C C . HIS A 1 82 ? 22.908 1.439 -8.690 1.00 86.25 82 HIS A C 1
ATOM 619 O O . HIS A 1 82 ? 23.172 1.452 -7.485 1.00 86.25 82 HIS A O 1
ATOM 625 N N . THR A 1 83 ? 23.688 2.030 -9.598 1.00 81.00 83 THR A N 1
ATOM 626 C CA . THR A 1 83 ? 25.064 2.508 -9.351 1.00 81.00 83 THR A CA 1
ATOM 627 C C . THR A 1 83 ? 25.203 3.377 -8.096 1.00 81.00 83 THR A C 1
ATOM 629 O O . THR A 1 83 ? 26.126 3.179 -7.314 1.00 81.00 83 THR A O 1
ATOM 632 N N . SER A 1 84 ? 24.258 4.292 -7.855 1.00 83.81 84 SER A N 1
ATOM 633 C CA . SER A 1 84 ? 24.305 5.207 -6.697 1.00 83.81 84 SER A CA 1
ATOM 634 C C . SER A 1 84 ? 23.384 4.826 -5.530 1.00 83.81 84 SER A C 1
ATOM 636 O O . SER A 1 84 ? 23.503 5.391 -4.442 1.00 83.81 84 SER A O 1
ATOM 638 N N . LEU A 1 85 ? 22.433 3.909 -5.743 1.00 86.12 85 LEU A N 1
ATOM 639 C CA . LEU A 1 85 ? 21.337 3.641 -4.796 1.00 86.12 85 LEU A CA 1
ATOM 640 C C . LEU A 1 85 ? 21.387 2.229 -4.196 1.00 86.12 85 LEU A C 1
ATOM 642 O O . LEU A 1 85 ? 20.688 1.969 -3.217 1.00 86.12 85 LEU A O 1
ATOM 646 N N . GLY A 1 86 ? 22.241 1.346 -4.721 1.00 88.88 86 GLY A N 1
ATOM 647 C CA . GLY A 1 86 ? 22.325 -0.050 -4.298 1.00 88.88 86 GLY A CA 1
ATOM 648 C C . GLY A 1 86 ? 21.253 -0.931 -4.956 1.00 88.88 86 GLY A C 1
ATOM 649 O O . GLY A 1 86 ? 20.700 -0.552 -5.987 1.00 88.88 86 GLY A O 1
ATOM 650 N N . PRO A 1 87 ? 20.973 -2.129 -4.414 1.00 92.50 87 PRO A N 1
ATOM 651 C CA . PRO A 1 87 ? 19.997 -3.057 -4.985 1.00 92.50 87 PRO A CA 1
ATOM 652 C C . PRO A 1 87 ? 18.572 -2.506 -4.871 1.00 92.50 87 PRO A C 1
ATOM 654 O O . PRO A 1 87 ? 18.045 -2.344 -3.775 1.00 92.50 87 PRO A O 1
ATOM 657 N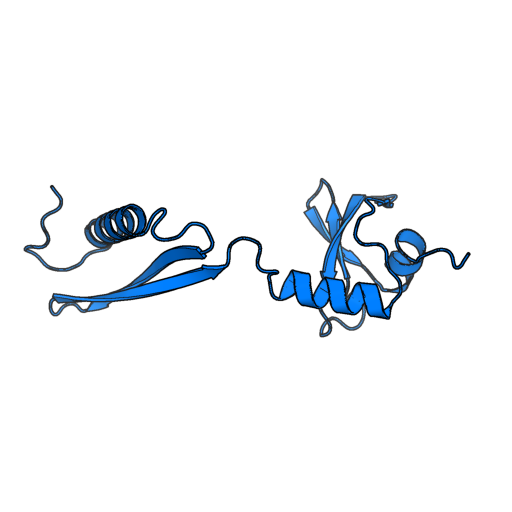 N . CYS A 1 88 ? 17.941 -2.232 -6.005 1.00 94.06 88 CYS A N 1
ATOM 658 C CA . CYS A 1 88 ? 16.605 -1.659 -6.085 1.00 94.06 88 CYS A CA 1
ATOM 659 C C . CYS A 1 88 ? 15.613 -2.663 -6.682 1.00 94.06 88 CYS A C 1
ATOM 661 O O . CYS A 1 88 ? 15.987 -3.517 -7.485 1.00 94.06 88 CYS A O 1
ATOM 663 N N . LYS A 1 89 ? 14.333 -2.525 -6.336 1.00 94.62 89 LYS A N 1
ATOM 664 C CA . LYS A 1 89 ? 13.210 -3.274 -6.925 1.00 94.62 89 LYS A CA 1
ATOM 665 C C . LYS A 1 89 ? 12.116 -2.315 -7.392 1.00 94.62 89 LYS A C 1
ATOM 667 O O . LYS A 1 89 ? 11.921 -1.269 -6.771 1.00 94.62 89 LYS A O 1
ATOM 672 N N . LEU A 1 90 ? 11.389 -2.667 -8.449 1.00 93.19 90 LEU A N 1
ATOM 673 C CA . LEU A 1 90 ? 10.201 -1.922 -8.877 1.00 93.19 90 LEU A CA 1
ATOM 674 C C . LEU A 1 90 ? 9.061 -2.139 -7.871 1.00 93.19 90 LEU A C 1
ATOM 676 O O . LEU A 1 90 ? 8.748 -3.273 -7.520 1.00 93.19 90 LEU A O 1
ATOM 680 N N . VAL A 1 91 ? 8.452 -1.054 -7.385 1.00 93.56 91 VAL A N 1
ATOM 681 C CA . VAL A 1 91 ? 7.388 -1.110 -6.357 1.00 93.56 91 VAL A CA 1
ATOM 682 C C . VAL A 1 91 ? 6.160 -0.263 -6.671 1.00 93.56 91 VAL A C 1
ATOM 684 O O . VAL A 1 91 ? 5.170 -0.333 -5.945 1.00 93.56 91 VAL A O 1
ATOM 687 N N . GLY A 1 92 ? 6.193 0.544 -7.730 1.00 93.88 92 GLY A N 1
ATOM 688 C CA . GLY A 1 92 ? 5.028 1.315 -8.135 1.00 93.88 92 GLY A CA 1
ATOM 689 C C . GLY A 1 92 ? 5.180 1.972 -9.496 1.00 93.88 92 GLY A C 1
ATOM 690 O O . GLY A 1 92 ? 6.286 2.146 -10.007 1.00 93.88 92 GLY A O 1
ATOM 691 N N . PHE A 1 93 ? 4.045 2.375 -10.052 1.00 94.06 93 PHE A N 1
ATOM 692 C CA . PHE A 1 93 ? 3.956 3.141 -11.284 1.00 94.06 93 PHE A CA 1
ATOM 693 C C . PHE A 1 93 ? 2.941 4.269 -11.097 1.00 94.06 93 PHE A C 1
ATOM 695 O O . PHE A 1 93 ? 1.881 4.068 -10.512 1.00 94.06 93 PHE A O 1
ATOM 702 N N . ASN A 1 94 ? 3.268 5.470 -11.563 1.00 92.62 94 ASN A N 1
ATOM 703 C CA . ASN A 1 94 ? 2.391 6.631 -11.526 1.00 92.62 94 ASN A CA 1
ATOM 704 C C . ASN A 1 94 ? 2.258 7.217 -12.931 1.00 92.62 94 ASN A C 1
ATOM 706 O O . ASN A 1 94 ? 3.073 8.037 -13.356 1.00 92.62 94 ASN A O 1
ATOM 710 N N . SER A 1 95 ? 1.175 6.854 -13.616 1.00 87.94 95 SER A N 1
ATOM 711 C CA . SER A 1 95 ? 0.866 7.304 -14.981 1.00 87.94 95 SER A CA 1
ATOM 712 C C . SER A 1 95 ? 0.761 8.826 -15.135 1.00 87.94 95 SER A C 1
ATOM 714 O O . SER A 1 95 ? 0.928 9.354 -16.232 1.00 87.94 95 SER A O 1
ATOM 716 N N . ARG A 1 96 ? 0.516 9.566 -14.044 1.00 89.31 96 ARG A N 1
ATOM 717 C CA . ARG A 1 96 ? 0.448 11.037 -14.067 1.00 89.31 96 ARG A CA 1
ATOM 718 C C . ARG A 1 96 ? 1.832 11.689 -14.054 1.00 89.31 96 ARG A C 1
ATOM 720 O O . ARG A 1 96 ? 1.964 12.848 -14.449 1.00 89.31 96 ARG A O 1
ATOM 727 N N . ALA A 1 97 ? 2.866 10.980 -13.603 1.00 90.56 97 ALA A N 1
ATOM 728 C CA . ALA A 1 97 ? 4.230 11.492 -13.524 1.00 90.56 97 ALA A CA 1
ATOM 729 C C . ALA A 1 97 ? 4.970 11.283 -14.855 1.00 90.56 97 ALA A C 1
ATOM 731 O O . ALA A 1 97 ? 5.745 10.350 -15.007 1.00 90.56 97 ALA A O 1
ATOM 732 N N . ARG A 1 98 ? 4.749 12.191 -15.815 1.00 84.75 98 ARG A N 1
ATOM 733 C CA . ARG A 1 98 ? 5.215 12.052 -17.211 1.00 84.75 98 ARG A CA 1
ATOM 734 C C . ARG A 1 98 ? 6.712 11.754 -17.389 1.00 84.75 98 ARG A C 1
ATOM 736 O O . ARG A 1 98 ? 7.048 10.966 -18.259 1.00 84.75 98 ARG A O 1
ATOM 743 N N . LYS A 1 99 ? 7.598 12.399 -16.617 1.00 90.19 99 LYS A N 1
ATOM 744 C CA . LYS A 1 99 ? 9.061 12.234 -16.763 1.00 90.19 99 LYS A CA 1
ATOM 745 C C . LYS A 1 99 ? 9.588 10.985 -16.056 1.00 90.19 99 LYS A C 1
ATOM 747 O O . LYS A 1 99 ? 10.355 10.228 -16.630 1.00 90.19 99 LYS A O 1
ATOM 752 N N . SER A 1 100 ? 9.144 10.761 -14.821 1.00 93.31 100 SER A N 1
ATOM 753 C CA . SER A 1 100 ? 9.653 9.689 -13.958 1.00 93.31 100 SER A CA 1
ATOM 754 C C . SER A 1 100 ? 8.487 8.900 -13.353 1.00 93.31 100 SER A C 1
ATOM 756 O O . SER A 1 100 ? 8.152 9.096 -12.177 1.00 93.31 100 SER A O 1
ATOM 758 N N . PRO A 1 101 ? 7.793 8.082 -14.167 1.00 93.38 101 PRO A N 1
ATOM 759 C CA . PRO A 1 101 ? 6.577 7.401 -13.739 1.00 93.38 101 PRO A CA 1
ATOM 760 C C . PRO A 1 101 ? 6.859 6.186 -12.852 1.00 93.38 101 PRO A C 1
ATOM 762 O O . PRO A 1 101 ? 5.979 5.761 -12.107 1.00 93.38 101 PRO A O 1
ATOM 765 N N . TRP A 1 102 ? 8.070 5.634 -12.894 1.00 94.56 102 TRP A N 1
ATOM 766 C CA . TRP A 1 102 ? 8.424 4.413 -12.180 1.00 94.56 102 TRP A CA 1
ATOM 767 C C . TRP A 1 102 ? 8.911 4.710 -10.771 1.00 94.56 102 TRP A C 1
ATOM 769 O O . TRP A 1 102 ? 9.683 5.642 -10.563 1.00 94.56 102 TRP A O 1
ATOM 779 N N . ILE A 1 103 ? 8.489 3.901 -9.803 1.00 95.00 103 ILE A N 1
ATOM 780 C CA . ILE A 1 103 ? 8.911 4.003 -8.407 1.00 95.00 103 ILE A CA 1
ATOM 781 C C . ILE A 1 103 ? 9.694 2.746 -8.048 1.00 95.00 103 ILE A C 1
ATOM 783 O O . ILE A 1 103 ? 9.180 1.630 -8.158 1.00 95.00 103 ILE A O 1
ATOM 787 N N . VAL A 1 104 ? 10.918 2.945 -7.567 1.00 94.56 104 VAL A N 1
ATOM 788 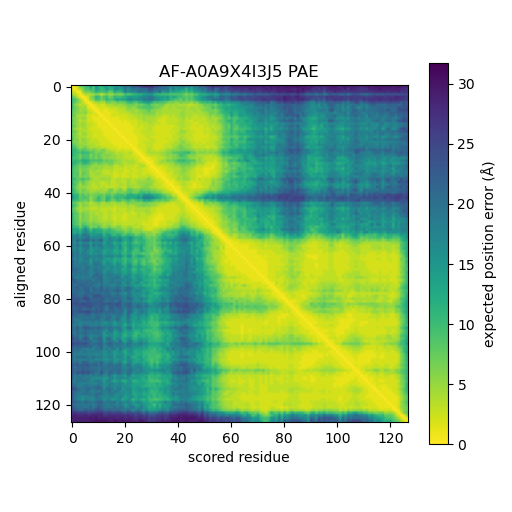C CA . VAL A 1 104 ? 11.776 1.881 -7.047 1.00 94.56 104 VAL A CA 1
ATOM 789 C C . VAL A 1 104 ? 11.965 2.014 -5.543 1.00 94.56 104 VAL A C 1
ATOM 791 O O . VAL A 1 104 ? 11.997 3.119 -5.002 1.00 94.56 104 VAL A O 1
ATOM 794 N N . GLU A 1 105 ? 12.105 0.881 -4.867 1.00 95.00 105 GLU A N 1
ATOM 795 C CA . GLU A 1 105 ? 12.515 0.800 -3.467 1.00 95.00 105 GLU A CA 1
ATOM 796 C C . GLU A 1 105 ? 13.936 0.246 -3.408 1.00 95.00 105 GLU A C 1
ATOM 798 O O . GLU A 1 105 ? 14.211 -0.834 -3.928 1.00 95.00 105 GLU A O 1
ATOM 803 N N . CYS A 1 106 ? 14.827 1.015 -2.793 1.00 93.88 106 CYS A N 1
ATOM 804 C CA . CYS A 1 106 ? 16.233 0.696 -2.571 1.00 93.88 106 CYS A CA 1
ATOM 805 C C . CYS A 1 106 ? 16.517 0.758 -1.052 1.00 93.88 106 CYS A C 1
ATOM 807 O O . CYS A 1 106 ? 15.681 1.268 -0.300 1.00 93.88 106 CYS A O 1
ATOM 809 N N . PRO A 1 107 ? 17.697 0.337 -0.554 1.00 92.81 107 PRO A N 1
ATOM 810 C CA . PRO A 1 107 ? 17.967 0.277 0.887 1.00 92.81 107 PRO A CA 1
ATOM 811 C C . PRO A 1 107 ? 17.865 1.632 1.597 1.00 92.81 107 PRO A C 1
ATOM 813 O O . PRO A 1 107 ? 17.527 1.696 2.773 1.00 92.81 107 PRO A O 1
ATOM 816 N N . LYS A 1 108 ? 18.151 2.724 0.877 1.00 89.94 108 LYS A N 1
ATOM 817 C CA . LYS A 1 108 ? 18.120 4.097 1.402 1.00 89.94 108 LYS A CA 1
ATOM 818 C C . LYS A 1 108 ? 16.750 4.779 1.284 1.00 89.94 108 LYS A C 1
ATOM 820 O O . LYS A 1 108 ? 16.594 5.889 1.785 1.00 89.94 108 LYS A O 1
ATOM 825 N N . GLY A 1 109 ? 15.772 4.150 0.630 1.00 93.12 109 GLY A N 1
ATOM 826 C CA . GLY A 1 109 ? 14.429 4.706 0.469 1.00 93.12 109 GLY A CA 1
ATOM 827 C C . GLY A 1 109 ? 13.805 4.456 -0.901 1.00 93.12 109 GLY A C 1
ATOM 828 O O . GLY A 1 109 ? 14.251 3.608 -1.676 1.00 93.12 109 GLY A O 1
ATOM 829 N N . ARG A 1 110 ? 12.738 5.209 -1.189 1.00 93.94 110 ARG A N 1
ATOM 830 C CA . ARG A 1 110 ? 11.982 5.123 -2.444 1.00 93.94 110 ARG A CA 1
ATOM 831 C C . ARG A 1 110 ? 12.323 6.274 -3.376 1.00 93.94 110 ARG A C 1
ATOM 833 O O . ARG A 1 110 ? 12.335 7.428 -2.954 1.00 93.94 110 ARG A O 1
ATOM 840 N N . TYR A 1 111 ? 12.525 5.958 -4.648 1.00 94.12 111 TYR A N 1
ATOM 841 C CA . TYR A 1 111 ? 12.959 6.910 -5.667 1.00 94.12 111 TYR A CA 1
ATOM 842 C C . TYR A 1 111 ? 12.093 6.794 -6.917 1.00 94.12 111 TYR A C 1
ATOM 844 O O . TYR A 1 111 ? 11.556 5.727 -7.211 1.00 94.12 111 TYR A O 1
ATOM 852 N N . LYS A 1 112 ? 11.953 7.904 -7.645 1.00 94.62 112 LYS A N 1
ATOM 853 C CA . LYS A 1 112 ? 11.284 7.931 -8.949 1.00 94.62 112 LYS A CA 1
ATOM 854 C C . LYS A 1 112 ? 12.333 7.871 -10.047 1.00 94.62 112 LYS A C 1
ATOM 856 O O . LYS A 1 112 ? 13.287 8.640 -9.989 1.00 94.62 112 LYS A O 1
ATOM 861 N N . LEU A 1 113 ? 12.141 6.994 -11.025 1.00 93.06 113 LEU A N 1
ATOM 862 C CA . LEU A 1 113 ? 13.051 6.811 -12.151 1.00 93.06 113 LEU A CA 1
ATOM 863 C C . LEU A 1 113 ? 12.352 7.089 -13.483 1.00 93.06 113 LEU A C 1
ATOM 865 O O . LEU A 1 113 ? 11.140 6.896 -13.631 1.00 93.06 113 LEU A O 1
ATOM 869 N N . GLU A 1 114 ? 13.142 7.572 -14.435 1.00 93.56 114 GLU A N 1
ATOM 870 C CA . GLU A 1 114 ? 12.744 7.777 -15.827 1.00 93.56 114 GLU A CA 1
ATOM 871 C C . GLU A 1 114 ? 12.628 6.441 -16.572 1.00 93.56 114 GLU A C 1
ATOM 873 O O . GLU A 1 114 ? 13.173 5.418 -16.148 1.00 93.56 114 GLU A O 1
ATOM 878 N N . GLY A 1 115 ? 11.859 6.439 -17.664 1.00 90.31 115 GLY A N 1
ATOM 879 C CA . GLY A 1 115 ? 11.555 5.219 -18.415 1.00 90.31 115 GLY A CA 1
ATOM 880 C C . GLY A 1 115 ? 12.791 4.541 -19.004 1.00 90.31 115 GLY A C 1
ATOM 881 O O . GLY A 1 115 ? 12.895 3.324 -18.919 1.00 90.31 115 GLY A O 1
ATOM 882 N N . ASP A 1 116 ? 13.743 5.320 -19.511 1.00 90.88 116 ASP A N 1
ATOM 883 C CA . ASP A 1 116 ? 14.993 4.853 -20.123 1.00 90.88 116 ASP A CA 1
ATOM 884 C C . ASP A 1 116 ? 15.937 4.177 -19.111 1.00 90.88 116 ASP A C 1
ATOM 886 O O . ASP A 1 116 ? 16.644 3.220 -19.434 1.00 90.88 116 ASP A O 1
ATOM 890 N N . VAL A 1 117 ? 15.970 4.672 -17.869 1.00 90.94 117 VAL A N 1
ATOM 891 C CA . VAL A 1 117 ? 16.748 4.068 -16.781 1.00 90.94 117 VAL A CA 1
ATOM 892 C C . VAL A 1 117 ? 16.140 2.720 -16.422 1.00 90.94 117 VAL A C 1
ATOM 894 O O . VAL A 1 117 ? 16.861 1.737 -16.254 1.00 90.94 117 VAL A O 1
ATOM 897 N N . VAL A 1 118 ? 14.809 2.660 -16.333 1.00 92.00 118 VAL A N 1
ATOM 898 C CA . VAL A 1 118 ? 14.106 1.423 -15.992 1.00 92.00 118 VAL A CA 1
ATOM 899 C C . VAL A 1 118 ? 14.195 0.400 -17.118 1.00 92.00 118 VAL A C 1
ATOM 901 O O . VAL A 1 118 ? 14.460 -0.760 -16.828 1.00 92.00 118 VAL A O 1
ATOM 904 N N . GLU A 1 119 ? 14.069 0.808 -18.380 1.00 91.50 119 GLU A N 1
ATOM 905 C CA . GLU A 1 119 ? 14.216 -0.074 -19.543 1.00 91.50 119 GLU A CA 1
ATOM 906 C C . GLU A 1 119 ? 15.597 -0.735 -19.574 1.00 91.50 119 GLU A C 1
ATOM 908 O O . GLU A 1 119 ? 15.704 -1.952 -19.697 1.00 91.50 119 GLU A O 1
ATOM 913 N N . ARG A 1 120 ? 16.667 0.038 -19.352 1.00 89.50 120 ARG A N 1
ATOM 914 C CA . ARG A 1 120 ? 18.036 -0.503 -19.303 1.00 89.50 120 ARG A CA 1
ATOM 915 C C . ARG A 1 120 ? 18.254 -1.520 -18.185 1.00 89.50 120 ARG A C 1
ATOM 917 O O . ARG A 1 120 ? 19.112 -2.389 -18.309 1.00 89.50 120 ARG A O 1
ATOM 924 N N . MET A 1 121 ? 17.537 -1.384 -17.073 1.00 89.69 121 MET A N 1
ATOM 925 C CA . MET A 1 121 ? 17.752 -2.206 -15.881 1.00 89.69 121 MET A CA 1
ATOM 926 C C . MET A 1 121 ? 16.802 -3.409 -15.798 1.00 89.69 121 MET A C 1
ATOM 928 O O . MET A 1 121 ? 17.240 -4.499 -15.426 1.00 89.69 121 MET A O 1
ATOM 932 N N . TRP A 1 122 ? 15.524 -3.217 -16.127 1.00 91.44 122 TRP A N 1
ATOM 933 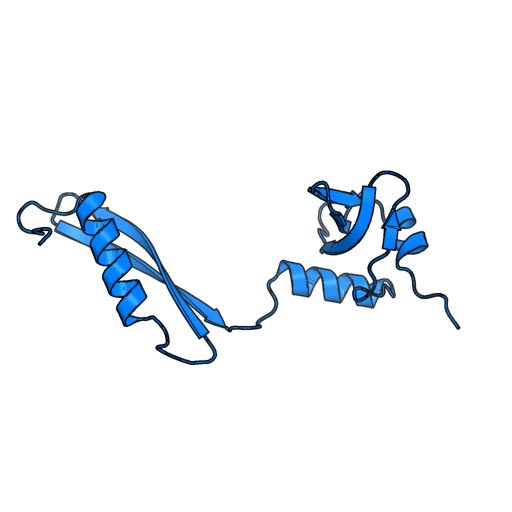C CA . TRP A 1 122 ? 14.433 -4.191 -15.977 1.00 91.44 122 TRP A CA 1
ATOM 934 C C . TRP A 1 122 ? 13.773 -4.602 -17.294 1.00 91.44 122 TRP A C 1
ATOM 936 O O . TRP A 1 122 ? 12.932 -5.502 -17.268 1.00 91.44 122 TRP A O 1
ATOM 946 N N . GLY A 1 123 ? 14.132 -3.986 -18.422 1.00 87.31 123 GLY A N 1
ATOM 947 C CA . GLY A 1 123 ? 13.694 -4.439 -19.737 1.00 87.31 123 GLY A CA 1
ATOM 948 C C . GLY A 1 123 ? 14.097 -5.890 -19.959 1.00 87.31 123 GLY A C 1
ATOM 949 O O . GLY A 1 123 ? 15.244 -6.273 -19.711 1.00 87.31 123 GLY A O 1
ATOM 950 N N . GLN A 1 124 ? 13.152 -6.719 -20.399 1.00 77.31 124 GLN A N 1
ATOM 951 C CA . GLN A 1 124 ? 13.489 -8.056 -20.858 1.00 77.31 124 GLN A CA 1
ATOM 952 C C . GLN A 1 124 ? 14.398 -7.929 -22.082 1.00 77.31 124 GLN A C 1
ATOM 954 O O . GLN A 1 124 ? 14.026 -7.321 -23.088 1.00 77.31 124 GLN A O 1
ATOM 959 N N . SER A 1 125 ? 15.593 -8.519 -22.013 1.00 56.72 125 SER A N 1
ATOM 960 C CA . SER A 1 125 ? 16.352 -8.828 -23.220 1.00 56.72 125 SER A CA 1
ATOM 961 C C . SER A 1 125 ? 15.439 -9.688 -24.084 1.00 56.72 125 SER A C 1
ATOM 963 O O . SER A 1 125 ? 15.126 -10.809 -23.687 1.00 56.72 125 SER A O 1
ATOM 965 N N . LYS A 1 126 ? 14.959 -9.165 -25.218 1.00 46.59 126 LYS A N 1
ATOM 966 C CA . LYS A 1 126 ? 14.296 -9.996 -26.227 1.00 46.59 126 LYS A CA 1
ATOM 967 C C . LYS A 1 126 ? 15.283 -11.111 -26.590 1.00 46.59 126 LYS A C 1
ATOM 969 O O . LYS A 1 126 ? 16.301 -10.819 -27.214 1.00 46.59 126 LYS A O 1
ATOM 974 N N . GLN A 1 127 ? 15.039 -12.326 -26.101 1.00 37.66 127 GLN A N 1
ATOM 975 C CA . GLN A 1 127 ? 15.609 -13.537 -26.688 1.00 37.66 127 GLN A CA 1
ATOM 976 C C . GLN A 1 127 ? 14.863 -13.838 -27.981 1.00 37.66 127 GLN A C 1
ATOM 978 O O . GLN A 1 127 ? 13.626 -13.640 -27.997 1.00 37.66 127 GLN A O 1
#

Mean predicted aligned error: 10.68 Å

Sequence (127 aa):
MTNFTSGFNTTNLKVLRGLINSALANLHPEISIEAGKITYDPQGTCTIKVEATVKGAKTKVQTELEQAANLYGYDMSQTKPHTSLGPCKLVGFNSRARKSPWIVECPKGRYKLEGDVVERMWGQSKQ

Solvent-accessible surface area (backbone atoms only — not comparable to full-atom values): 7485 Å² total; per-residue (Å²): 134,85,75,66,87,86,45,79,47,77,69,57,49,51,53,51,44,50,53,50,31,62,68,37,52,77,74,41,93,58,43,49,48,40,62,57,67,70,48,70,46,96,88,62,51,73,48,71,43,74,49,76,43,58,62,89,58,72,49,71,48,50,49,46,24,50,54,48,27,62,74,68,45,36,52,65,88,50,72,40,78,38,97,91,56,42,61,25,30,65,69,29,44,38,89,84,39,82,71,39,30,38,29,32,42,27,86,88,46,75,47,71,38,37,63,70,64,46,42,77,69,34,37,58,79,85,125

Foldseek 3Di:
DDDCVQADDPVVVVVVQVVVLVVQVPVDPFKRKHWDDWDGDNVHDIDIDIDIDGVPPQDPFRVQQVVVCVVQQFDQVDFWQDPPQGTKGWRGAQPVPVAFGTWIAGPVGIDTHGPVVRCVTGNDPPD

pLDDT: mean 85.42, std 10.09, range [37.66, 95.0]

Radius of gyration: 22.08 Å; Cα contacts (8 Å, |Δi|>4): 172; chains: 1; bounding box: 50×32×60 Å